Protein AF-A0A3D2MWV0-F1 (afdb_monomer)

pLDDT: mean 81.25, std 12.57, range [43.97, 93.12]

Sequence (60 aa):
MNTAVANPYWHNFLGASPDWYKKTIIAFLIINPILLYVAGPFVTGWVLIAEFIFTLALAL

Solvent-accessible surface area (backbone atoms only — not comparable to full-atom values): 3635 Å² total; per-residue (Å²): 134,88,76,69,80,72,58,65,66,62,54,68,53,75,44,94,56,5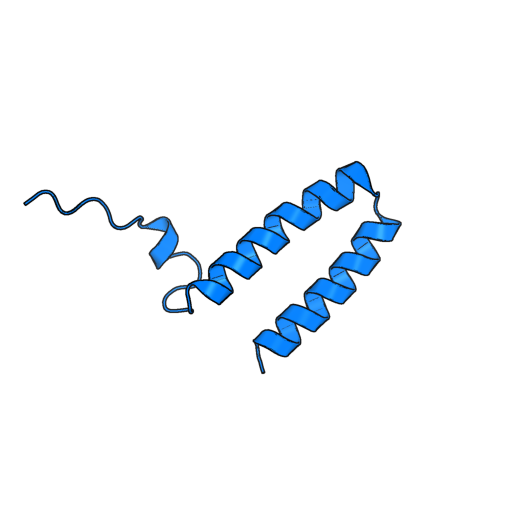8,70,70,58,57,51,50,54,54,51,51,63,54,48,49,61,51,32,42,73,74,60,31,70,70,52,34,51,55,48,51,52,54,51,51,55,50,52,53,67,71,72,108

Structure (mmCIF, N/CA/C/O backbone):
data_AF-A0A3D2MWV0-F1
#
_entry.id   AF-A0A3D2MWV0-F1
#
loop_
_atom_site.group_PDB
_atom_site.id
_atom_site.type_symbol
_atom_site.label_atom_id
_atom_site.label_alt_id
_atom_site.label_comp_id
_atom_site.label_asym_id
_atom_site.label_entity_id
_atom_site.label_seq_id
_atom_site.pdbx_PDB_ins_code
_atom_site.Cartn_x
_atom_site.Cartn_y
_atom_site.Cartn_z
_atom_site.occupancy
_atom_site.B_iso_or_equiv
_atom_site.auth_seq_id
_atom_site.auth_comp_id
_atom_site.auth_asym_id
_atom_site.auth_atom_id
_atom_site.pdbx_PDB_model_num
ATOM 1 N N . MET A 1 1 ? -6.632 14.818 -36.968 1.00 43.97 1 MET A N 1
ATOM 2 C CA . MET A 1 1 ? -5.999 13.660 -36.301 1.00 43.97 1 MET A CA 1
ATOM 3 C C . MET A 1 1 ? -6.291 13.778 -34.814 1.00 43.97 1 MET A C 1
ATOM 5 O O . MET A 1 1 ? -5.627 14.538 -34.131 1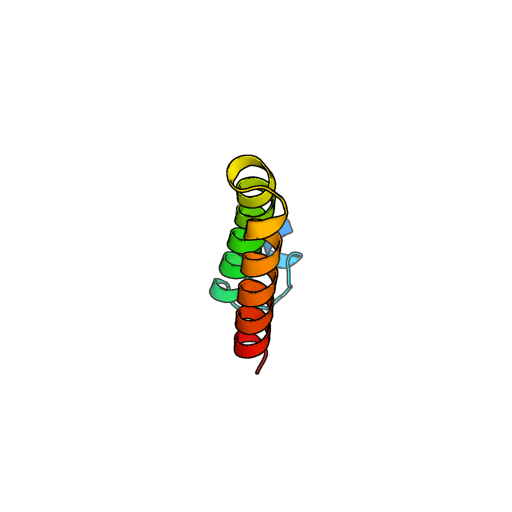.00 43.97 1 MET A O 1
ATOM 9 N N . ASN A 1 2 ? -7.366 13.140 -34.347 1.00 48.94 2 ASN A N 1
ATOM 10 C CA . ASN A 1 2 ? -7.814 13.204 -32.952 1.00 48.94 2 ASN A CA 1
ATOM 11 C C . ASN A 1 2 ? -7.162 12.045 -32.183 1.00 48.94 2 ASN A C 1
ATOM 13 O O . ASN A 1 2 ? -7.803 11.040 -31.886 1.00 48.94 2 ASN A O 1
ATOM 17 N N . THR A 1 3 ? -5.853 12.125 -31.941 1.00 53.75 3 THR A N 1
ATOM 18 C CA . THR A 1 3 ? -5.191 11.177 -31.038 1.00 53.75 3 THR A CA 1
ATOM 19 C C . THR A 1 3 ? -5.484 11.640 -29.627 1.00 53.75 3 THR A C 1
ATOM 21 O O . THR A 1 3 ? -4.860 12.574 -29.125 1.00 53.75 3 THR A O 1
ATOM 24 N N . ALA A 1 4 ? -6.531 11.033 -29.073 1.00 55.06 4 ALA A N 1
ATOM 25 C CA . ALA A 1 4 ? -7.011 11.191 -27.717 1.00 55.06 4 ALA A CA 1
ATOM 26 C C . ALA A 1 4 ? -5.868 11.501 -26.749 1.00 55.06 4 ALA A C 1
ATOM 28 O O . ALA A 1 4 ? -4.892 10.759 -26.684 1.00 55.06 4 ALA A O 1
ATOM 29 N N . VAL A 1 5 ? -6.038 12.612 -26.033 1.00 56.38 5 VAL A N 1
ATOM 30 C CA . VAL A 1 5 ? -5.438 12.966 -24.747 1.00 56.38 5 VAL A CA 1
ATOM 31 C C . VAL A 1 5 ? -4.876 11.717 -24.058 1.00 56.38 5 VAL A C 1
ATOM 33 O O . VAL A 1 5 ? -5.593 11.026 -23.336 1.00 56.38 5 VAL A O 1
ATOM 36 N N . ALA A 1 6 ? -3.607 11.385 -24.315 1.00 58.28 6 ALA A N 1
ATOM 37 C CA . ALA A 1 6 ? -2.906 10.384 -23.531 1.00 58.28 6 ALA A CA 1
ATOM 38 C C . ALA A 1 6 ? -2.877 10.971 -22.125 1.00 58.28 6 ALA A C 1
ATOM 40 O O . ALA A 1 6 ? -2.224 11.986 -21.899 1.00 58.28 6 ALA A O 1
ATOM 41 N N . ASN A 1 7 ? -3.732 10.425 -21.261 1.00 65.19 7 ASN A N 1
ATOM 42 C CA . ASN A 1 7 ? -4.144 10.985 -19.985 1.00 65.19 7 ASN A CA 1
ATOM 43 C C . ASN A 1 7 ? -2.958 11.688 -19.283 1.00 65.19 7 ASN A C 1
ATOM 45 O O . ASN A 1 7 ? -2.080 10.991 -18.770 1.00 65.19 7 ASN A O 1
ATOM 49 N N . PRO A 1 8 ? -2.875 13.038 -19.286 1.00 62.75 8 PRO A N 1
ATOM 50 C CA . PRO A 1 8 ? -1.685 13.759 -18.828 1.00 62.75 8 PRO A CA 1
ATOM 51 C C . PRO A 1 8 ? -1.372 13.444 -17.365 1.00 62.75 8 PRO A C 1
ATOM 53 O O . PRO A 1 8 ? -0.217 13.504 -16.950 1.00 62.75 8 PRO A O 1
ATOM 56 N N . TYR A 1 9 ? -2.375 13.020 -16.595 1.00 65.94 9 TYR A N 1
ATOM 57 C CA . TYR A 1 9 ? -2.198 12.565 -15.227 1.00 65.94 9 TYR A CA 1
ATOM 58 C C . TYR A 1 9 ? -1.332 11.300 -15.138 1.00 65.94 9 TYR A C 1
ATOM 60 O O . TYR A 1 9 ? -0.508 11.216 -14.242 1.00 65.94 9 TYR A O 1
ATOM 68 N N . TRP A 1 10 ? -1.406 10.365 -16.089 1.00 67.38 10 TRP A N 1
ATOM 69 C CA . TRP A 1 10 ? -0.596 9.136 -16.075 1.00 67.38 10 TRP A CA 1
ATOM 70 C C . TRP A 1 10 ? 0.882 9.349 -16.417 1.00 67.38 10 TRP A C 1
ATOM 72 O O . TRP A 1 10 ? 1.733 8.600 -15.933 1.00 67.38 10 TRP A O 1
ATOM 82 N N . HIS A 1 11 ? 1.195 10.349 -17.246 1.00 63.28 11 HIS A N 1
ATOM 83 C CA . HIS A 1 11 ? 2.580 10.685 -17.589 1.00 63.28 11 HIS A CA 1
ATOM 84 C C . HIS A 1 11 ? 3.249 11.533 -16.495 1.00 63.28 11 HIS A C 1
ATOM 86 O O . HIS A 1 11 ? 4.433 11.365 -16.229 1.00 63.28 11 HIS A O 1
ATOM 92 N N . ASN A 1 12 ? 2.481 12.388 -15.807 1.00 73.44 12 ASN A N 1
ATOM 93 C CA . ASN A 1 12 ? 2.964 13.140 -14.644 1.00 73.44 12 ASN A CA 1
ATOM 94 C C . ASN A 1 12 ? 3.035 12.278 -13.371 1.00 73.44 12 ASN A C 1
ATOM 96 O O . ASN A 1 12 ? 3.899 12.491 -12.523 1.00 73.44 12 ASN A O 1
ATOM 100 N N . PHE A 1 13 ? 2.156 11.284 -13.229 1.00 70.19 13 PHE A N 1
ATOM 101 C CA . PHE A 1 13 ? 2.158 10.377 -12.086 1.00 70.19 13 PHE A CA 1
ATOM 102 C C . PHE A 1 13 ? 3.299 9.364 -12.217 1.00 70.19 13 PHE A C 1
ATOM 104 O O . PHE A 1 13 ? 3.267 8.465 -13.059 1.00 70.19 13 PHE A O 1
ATOM 111 N N . LEU A 1 14 ? 4.329 9.548 -11.386 1.00 72.62 14 LEU A N 1
ATOM 112 C CA . LEU A 1 14 ? 5.549 8.734 -11.305 1.00 72.62 14 LEU A CA 1
ATOM 113 C C . LEU A 1 14 ? 6.401 8.692 -12.600 1.00 72.62 14 LEU A C 1
ATOM 115 O O . LEU A 1 14 ? 7.339 7.899 -12.690 1.00 72.62 14 LEU A O 1
ATOM 119 N N . GLY A 1 15 ? 6.126 9.539 -13.600 1.00 76.38 15 GLY A N 1
ATOM 120 C CA . GLY A 1 15 ? 6.967 9.696 -14.795 1.00 76.38 15 GLY A CA 1
ATOM 121 C C . GLY A 1 15 ? 7.069 8.435 -15.665 1.00 76.38 15 GLY A C 1
ATOM 122 O O . GLY A 1 15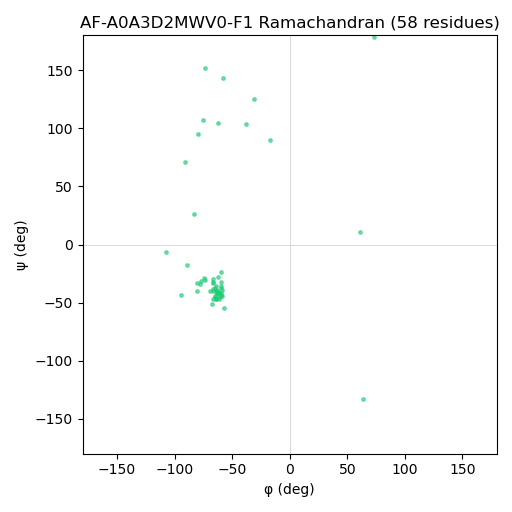 ? 6.067 7.782 -15.957 1.00 76.38 15 GLY A O 1
ATOM 123 N N . ALA A 1 16 ? 8.291 8.071 -16.065 1.00 73.19 16 ALA A N 1
ATOM 124 C CA . ALA A 1 16 ? 8.599 6.883 -16.873 1.00 73.19 16 ALA A CA 1
ATOM 125 C C . ALA A 1 16 ? 8.730 5.583 -16.047 1.00 73.19 16 ALA A C 1
ATOM 127 O O . ALA A 1 16 ? 9.449 4.664 -16.434 1.00 73.19 16 ALA A O 1
ATOM 128 N N . SER A 1 17 ? 8.080 5.503 -14.885 1.00 79.38 17 SER A N 1
ATOM 129 C CA . SER A 1 17 ? 8.061 4.272 -14.091 1.00 79.38 17 SER A CA 1
ATOM 130 C C . SER A 1 17 ? 7.152 3.204 -14.720 1.00 79.38 17 SER A C 1
ATOM 132 O O . SER A 1 17 ? 6.176 3.544 -15.398 1.00 79.38 17 SER A O 1
ATOM 134 N N . PRO A 1 18 ? 7.447 1.911 -14.499 1.00 83.31 18 PRO A N 1
ATOM 135 C CA . PRO A 1 18 ? 6.662 0.815 -15.056 1.00 83.31 18 PRO A CA 1
ATOM 136 C C . PRO A 1 18 ? 5.182 0.867 -14.647 1.00 83.31 18 PRO A C 1
ATOM 138 O O . PRO A 1 18 ? 4.855 1.156 -13.496 1.00 83.31 18 PRO A O 1
ATOM 141 N N . ASP A 1 19 ? 4.273 0.497 -15.553 1.00 83.00 19 ASP A N 1
ATOM 142 C CA . ASP A 1 19 ? 2.825 0.542 -15.286 1.00 83.00 19 ASP A CA 1
ATOM 143 C C . ASP A 1 19 ? 2.396 -0.338 -14.104 1.00 83.00 19 ASP A C 1
ATOM 145 O O . ASP A 1 19 ? 1.458 -0.003 -13.379 1.00 83.00 19 ASP A O 1
ATOM 149 N N . TRP A 1 20 ? 3.084 -1.462 -13.885 1.00 82.94 20 TRP A N 1
ATOM 150 C CA . TRP A 1 20 ? 2.815 -2.349 -12.754 1.00 82.94 20 TRP A CA 1
ATOM 151 C C . TRP A 1 20 ? 3.121 -1.660 -11.415 1.00 82.94 20 TRP A C 1
ATOM 153 O O . TRP A 1 20 ? 2.342 -1.789 -10.478 1.00 82.94 20 TRP A O 1
ATOM 163 N N . TYR A 1 21 ? 4.184 -0.851 -11.353 1.00 84.88 21 TYR A N 1
ATOM 164 C CA . TYR A 1 21 ? 4.583 -0.104 -10.159 1.00 84.88 21 TYR A CA 1
ATOM 165 C C . TYR A 1 21 ? 3.543 0.963 -9.812 1.00 84.88 21 TYR A C 1
ATOM 167 O O . TYR A 1 21 ? 3.063 1.049 -8.680 1.00 84.88 21 TYR A O 1
ATOM 175 N N . LYS A 1 22 ? 3.117 1.726 -10.824 1.00 85.31 22 LYS A N 1
ATOM 176 C CA . LYS A 1 22 ? 2.084 2.757 -10.676 1.00 85.31 22 LYS A CA 1
ATOM 177 C C . LYS A 1 22 ? 0.763 2.174 -10.169 1.00 85.31 22 LYS A C 1
ATOM 179 O O . LYS 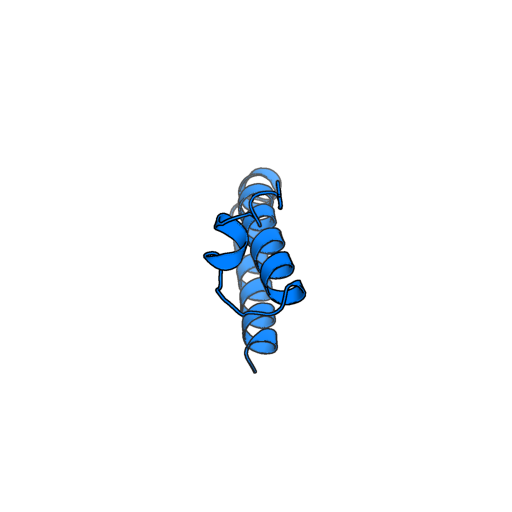A 1 22 ? 0.152 2.740 -9.266 1.00 85.31 22 LYS A O 1
ATOM 184 N N . LYS A 1 23 ? 0.336 1.029 -10.716 1.00 86.94 23 LYS A N 1
ATOM 185 C CA . LYS A 1 23 ? -0.876 0.322 -10.267 1.00 86.94 23 LYS A CA 1
ATOM 186 C C . LYS A 1 23 ? -0.772 -0.124 -8.811 1.00 86.94 23 LYS A C 1
ATOM 188 O O . LYS A 1 23 ? -1.742 0.040 -8.076 1.00 86.94 23 LYS A O 1
ATOM 193 N N . THR A 1 24 ? 0.382 -0.637 -8.392 1.00 89.25 24 THR A N 1
ATOM 194 C CA . THR A 1 24 ? 0.590 -1.070 -7.007 1.00 89.25 24 THR A CA 1
ATOM 195 C C . THR A 1 24 ? 0.516 0.096 -6.024 1.00 89.25 24 THR A C 1
ATOM 197 O O . THR A 1 24 ? -0.202 0.000 -5.033 1.00 89.25 24 THR A O 1
ATOM 200 N N . ILE A 1 25 ? 1.156 1.230 -6.334 1.00 88.00 25 ILE A N 1
ATOM 201 C CA . ILE A 1 25 ? 1.051 2.441 -5.503 1.00 88.00 25 ILE A CA 1
ATOM 202 C C . ILE A 1 25 ? -0.396 2.931 -5.409 1.00 88.00 25 ILE A C 1
ATOM 204 O O . ILE A 1 25 ? -0.862 3.263 -4.323 1.00 88.00 25 ILE A O 1
ATOM 208 N N . ILE A 1 26 ? -1.135 2.953 -6.522 1.00 89.12 26 ILE A N 1
ATOM 209 C CA . ILE A 1 26 ? -2.547 3.362 -6.513 1.00 89.12 26 ILE A CA 1
ATOM 210 C C . ILE A 1 26 ? -3.391 2.407 -5.655 1.00 89.12 26 ILE A C 1
ATOM 212 O O . ILE A 1 26 ? -4.237 2.865 -4.888 1.00 89.12 26 ILE A O 1
ATOM 216 N N . ALA A 1 27 ? -3.160 1.095 -5.750 1.00 90.81 27 ALA A N 1
ATOM 217 C CA . ALA A 1 27 ? -3.869 0.106 -4.941 1.00 90.81 27 ALA A CA 1
ATOM 218 C C . ALA A 1 27 ? -3.627 0.322 -3.441 1.00 90.81 27 ALA A C 1
ATOM 220 O O . ALA A 1 27 ? -4.579 0.349 -2.663 1.00 90.81 27 ALA A O 1
ATOM 221 N N . PHE A 1 28 ? -2.377 0.548 -3.045 1.00 90.81 28 PHE A N 1
ATOM 222 C CA . PHE A 1 28 ? -2.008 0.854 -1.665 1.00 90.81 28 PHE A CA 1
ATOM 223 C C . PHE A 1 28 ? -2.612 2.163 -1.150 1.00 90.81 28 PHE A C 1
ATOM 225 O O . PHE A 1 28 ? -3.151 2.212 -0.042 1.00 90.81 28 PHE A O 1
ATOM 232 N N . LEU A 1 29 ? -2.636 3.200 -1.991 1.00 89.44 29 LEU A N 1
ATOM 233 C CA . LEU A 1 29 ? -3.270 4.475 -1.663 1.00 89.44 29 LEU A CA 1
ATOM 234 C C . LEU A 1 29 ? -4.768 4.318 -1.358 1.00 89.44 29 LEU A C 1
ATOM 236 O O . LEU A 1 29 ? -5.292 5.018 -0.499 1.00 89.44 29 LEU A O 1
ATOM 240 N N . ILE A 1 30 ? -5.455 3.408 -2.056 1.00 91.56 30 ILE A N 1
ATOM 241 C CA . ILE A 1 30 ? -6.884 3.124 -1.857 1.00 91.56 30 ILE A CA 1
ATOM 242 C C . ILE A 1 30 ? -7.109 2.198 -0.652 1.00 91.56 30 ILE A C 1
ATOM 244 O O . ILE A 1 30 ? -8.049 2.400 0.115 1.00 91.56 30 ILE A O 1
ATOM 248 N N . ILE A 1 31 ? -6.251 1.195 -0.464 1.00 90.62 31 ILE A N 1
ATOM 249 C CA . ILE A 1 31 ? -6.352 0.217 0.627 1.00 90.62 31 ILE A CA 1
ATOM 250 C C . ILE A 1 31 ? -6.207 0.884 2.003 1.00 90.62 31 ILE A C 1
ATOM 252 O O . ILE A 1 31 ? -6.960 0.548 2.917 1.00 90.62 31 ILE A O 1
ATOM 256 N N . ASN A 1 32 ? -5.314 1.863 2.145 1.00 88.62 32 ASN A N 1
ATOM 257 C CA . ASN A 1 32 ? -5.070 2.560 3.412 1.00 88.62 32 ASN A CA 1
ATOM 258 C C . ASN A 1 32 ? -6.312 3.225 4.046 1.00 88.62 32 ASN A C 1
ATOM 260 O O . ASN A 1 32 ? -6.631 2.914 5.196 1.00 88.62 32 ASN A O 1
ATOM 264 N N . PRO A 1 33 ? -7.060 4.105 3.353 1.00 88.50 33 PRO A N 1
ATOM 265 C CA . PRO A 1 33 ? -8.265 4.717 3.911 1.00 88.50 33 PRO A CA 1
ATOM 266 C C . PRO A 1 33 ? -9.392 3.704 4.144 1.00 88.50 33 PRO A C 1
ATOM 268 O O . PRO A 1 33 ? -10.138 3.846 5.113 1.00 88.50 33 PRO A O 1
ATOM 271 N N . ILE A 1 34 ? -9.499 2.662 3.311 1.00 92.12 34 ILE A N 1
ATOM 272 C CA . ILE A 1 34 ? -10.474 1.581 3.521 1.00 92.12 34 ILE A CA 1
ATOM 273 C C . ILE A 1 34 ? -10.160 0.837 4.824 1.00 92.12 34 ILE A C 1
ATOM 275 O O . ILE A 1 34 ? -11.051 0.633 5.648 1.00 92.12 34 ILE A O 1
ATOM 279 N N . LEU A 1 35 ? -8.897 0.473 5.047 1.00 89.75 35 LEU A N 1
ATOM 280 C CA . LEU A 1 35 ? -8.466 -0.193 6.276 1.00 89.75 35 LEU A CA 1
ATOM 281 C C . LEU A 1 35 ? -8.646 0.684 7.506 1.00 89.75 35 LEU A C 1
ATOM 283 O O . LEU A 1 35 ? -9.118 0.190 8.530 1.00 89.75 35 LEU A O 1
ATOM 287 N N . LEU A 1 36 ? -8.350 1.979 7.389 1.00 89.25 36 LEU A N 1
ATOM 288 C CA . LEU A 1 36 ? -8.542 2.917 8.487 1.00 89.25 36 LEU A CA 1
ATOM 289 C C . LEU A 1 36 ? -10.009 2.965 8.927 1.00 89.25 36 LEU A C 1
ATOM 291 O O . LEU A 1 36 ? -10.286 2.970 10.126 1.00 89.25 36 LEU A O 1
ATOM 295 N N . TYR A 1 37 ? -10.939 2.958 7.968 1.00 89.62 37 TYR A N 1
ATOM 296 C CA . TYR A 1 37 ? -12.371 3.046 8.248 1.00 89.62 37 TYR A CA 1
ATOM 297 C C . TYR A 1 37 ? -12.981 1.718 8.721 1.00 89.62 37 TYR A C 1
ATOM 299 O O . TYR A 1 37 ? -13.893 1.722 9.545 1.00 89.62 37 TYR A O 1
ATOM 307 N N . VAL A 1 38 ? -12.494 0.580 8.212 1.00 91.19 38 VAL A N 1
ATOM 308 C CA . VAL A 1 38 ? -13.088 -0.746 8.471 1.00 91.19 38 VAL A CA 1
ATOM 309 C C . VAL A 1 38 ? -12.416 -1.476 9.635 1.00 91.19 38 VAL A C 1
ATOM 311 O O . VAL A 1 38 ? -13.097 -2.077 10.461 1.00 91.19 38 VAL A O 1
ATOM 314 N N . ALA A 1 39 ? -11.086 -1.450 9.701 1.00 87.44 39 ALA A N 1
ATOM 315 C CA . ALA A 1 39 ? -10.294 -2.248 10.639 1.00 87.44 39 ALA A CA 1
AT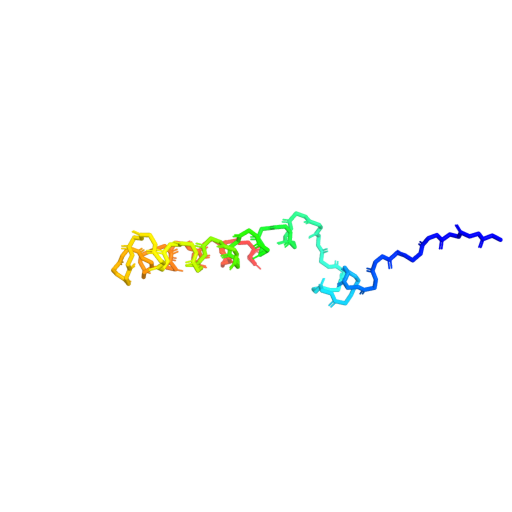OM 316 C C . ALA A 1 39 ? -9.679 -1.413 11.781 1.00 87.44 39 ALA A C 1
ATOM 318 O O . ALA A 1 39 ? -9.109 -1.964 12.727 1.00 87.44 39 ALA A O 1
ATOM 319 N N . GLY A 1 40 ? -9.812 -0.086 11.713 1.00 89.50 40 GLY A N 1
ATOM 320 C CA . GLY A 1 40 ? -9.330 0.840 12.729 1.00 89.50 40 GLY A CA 1
ATOM 321 C C . GLY A 1 40 ? -7.803 1.015 12.739 1.00 89.50 40 GLY A C 1
ATOM 322 O O . GLY A 1 40 ? -7.070 0.396 11.958 1.00 89.50 40 GLY A O 1
ATOM 323 N N . PRO A 1 41 ? -7.286 1.873 13.635 1.00 85.81 41 PRO A N 1
ATOM 324 C CA . PRO A 1 41 ? -5.886 2.300 13.618 1.00 85.81 41 PRO A CA 1
ATOM 325 C C . PRO A 1 41 ? -4.891 1.174 13.937 1.00 85.81 41 PRO A C 1
ATOM 327 O O . PRO A 1 41 ? -3.776 1.190 13.423 1.00 85.81 41 PRO A O 1
ATOM 330 N N . PHE A 1 42 ? -5.283 0.175 14.736 1.00 88.06 42 PHE A N 1
ATOM 331 C CA . PHE A 1 42 ? -4.393 -0.927 15.114 1.00 88.06 42 PHE A CA 1
ATOM 332 C C . PHE A 1 42 ? -4.034 -1.820 13.919 1.00 88.06 42 PHE A C 1
ATOM 334 O O . PHE A 1 42 ? -2.857 -2.042 13.645 1.00 88.06 42 PHE A O 1
ATOM 341 N N . VAL A 1 43 ? -5.035 -2.293 13.169 1.00 89.81 43 VAL A N 1
ATOM 342 C CA . VAL A 1 43 ? -4.810 -3.149 11.992 1.00 89.81 43 VAL A CA 1
ATOM 343 C C . VAL A 1 43 ? -4.164 -2.353 10.860 1.00 89.81 43 VAL A C 1
ATOM 345 O O . VAL A 1 43 ? -3.238 -2.841 10.217 1.00 89.81 43 VAL A O 1
ATOM 348 N N . THR A 1 44 ? -4.593 -1.104 10.665 1.00 91.12 44 THR A N 1
ATOM 349 C CA . THR A 1 44 ? -4.012 -0.209 9.652 1.00 91.12 44 THR A CA 1
ATOM 350 C C . THR A 1 44 ? -2.515 0.003 9.879 1.00 91.12 44 THR A C 1
ATOM 352 O O . THR A 1 44 ? -1.748 -0.037 8.924 1.00 91.12 44 THR A O 1
ATOM 355 N N . GLY A 1 45 ? -2.068 0.136 11.135 1.00 88.81 45 GLY A N 1
ATOM 356 C CA . GLY A 1 45 ? -0.643 0.241 11.464 1.00 88.81 45 GLY A CA 1
ATOM 357 C C . GLY A 1 45 ? 0.179 -0.978 11.026 1.00 88.81 45 GLY A C 1
ATOM 358 O O . GLY A 1 45 ? 1.244 -0.820 10.436 1.00 88.81 45 GLY A O 1
ATOM 359 N N . TRP A 1 46 ? -0.325 -2.196 11.246 1.00 92.19 46 TRP A N 1
ATOM 360 C CA . TRP A 1 46 ? 0.341 -3.421 10.780 1.00 92.19 46 TRP A CA 1
ATOM 361 C C . TRP A 1 46 ? 0.372 -3.533 9.257 1.00 92.19 46 TRP A C 1
ATOM 363 O O . TRP A 1 46 ? 1.382 -3.958 8.694 1.00 92.19 46 TRP A O 1
ATOM 373 N N . VAL A 1 47 ? -0.707 -3.127 8.583 1.00 90.81 47 VAL A N 1
ATOM 374 C CA . VAL A 1 47 ? -0.740 -3.126 7.117 1.00 90.81 47 VAL A CA 1
ATOM 375 C C . VAL A 1 47 ? 0.234 -2.101 6.542 1.00 90.81 47 VAL A C 1
ATOM 377 O O . VAL A 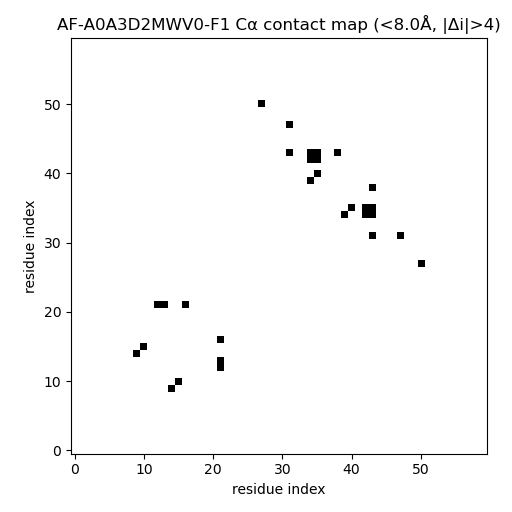1 47 ? 0.952 -2.441 5.609 1.00 90.81 47 VAL A O 1
ATOM 380 N N . LEU A 1 48 ? 0.358 -0.915 7.142 1.00 90.31 48 LEU A N 1
ATOM 381 C CA . LEU A 1 48 ? 1.357 0.081 6.742 1.00 90.31 48 LEU A CA 1
ATOM 382 C C . LEU A 1 48 ? 2.793 -0.453 6.858 1.00 90.31 48 LEU A C 1
ATOM 384 O O . LEU A 1 48 ? 3.622 -0.182 5.992 1.00 90.31 48 LEU A O 1
ATOM 388 N N . ILE A 1 49 ? 3.094 -1.251 7.889 1.00 92.38 49 ILE A N 1
ATOM 389 C CA . ILE A 1 49 ? 4.405 -1.911 8.021 1.00 92.38 49 ILE A CA 1
ATOM 390 C C . ILE A 1 49 ? 4.620 -2.920 6.883 1.00 92.38 49 ILE A C 1
ATOM 392 O O . ILE A 1 49 ? 5.689 -2.938 6.270 1.00 92.38 49 ILE A O 1
ATOM 396 N N . ALA A 1 50 ? 3.615 -3.744 6.573 1.00 91.75 50 ALA A N 1
ATOM 397 C CA . ALA A 1 50 ? 3.694 -4.703 5.470 1.00 91.75 50 ALA A CA 1
ATOM 398 C C . ALA A 1 50 ? 3.854 -4.004 4.105 1.00 91.75 50 ALA A C 1
ATOM 400 O O . ALA A 1 50 ? 4.677 -4.415 3.285 1.00 91.75 50 ALA A O 1
ATOM 401 N N . GLU A 1 51 ? 3.117 -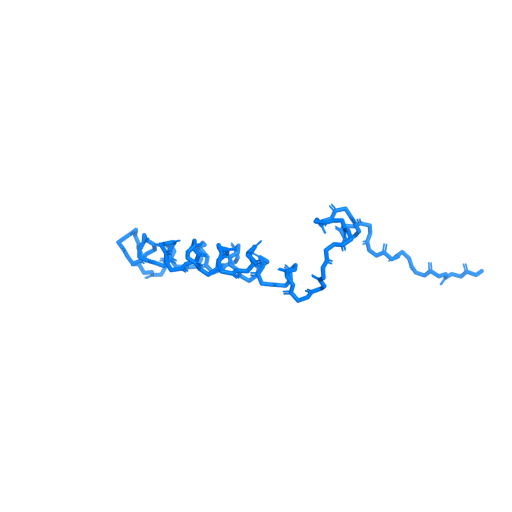2.917 3.884 1.00 89.81 51 GLU A N 1
ATOM 402 C CA . GLU A 1 51 ? 3.185 -2.071 2.691 1.00 89.81 51 GLU A CA 1
ATOM 403 C C . GLU A 1 51 ? 4.564 -1.414 2.530 1.00 89.81 51 GLU A C 1
ATOM 405 O O . GLU A 1 51 ? 5.134 -1.387 1.435 1.00 89.81 51 GLU A O 1
ATOM 410 N N . PHE A 1 52 ? 5.156 -0.952 3.630 1.00 88.62 52 PHE A N 1
ATOM 411 C CA . PHE A 1 52 ? 6.500 -0.385 3.635 1.00 88.62 52 PHE A CA 1
ATOM 412 C C . PHE A 1 52 ? 7.565 -1.419 3.240 1.00 88.62 52 PHE A C 1
ATOM 414 O O . PHE A 1 52 ? 8.392 -1.156 2.369 1.00 88.62 52 PHE A O 1
ATOM 421 N N . ILE A 1 53 ? 7.520 -2.628 3.807 1.00 93.12 53 ILE A N 1
ATOM 422 C CA . ILE A 1 53 ? 8.453 -3.708 3.439 1.00 93.12 53 ILE A CA 1
ATOM 423 C C . ILE A 1 53 ? 8.294 -4.079 1.962 1.00 93.12 53 ILE A C 1
ATOM 425 O O . ILE A 1 53 ? 9.287 -4.256 1.255 1.00 93.12 53 ILE A O 1
ATOM 429 N N . PHE A 1 54 ? 7.053 -4.167 1.480 1.00 89.44 54 PHE A N 1
ATOM 430 C CA . PHE A 1 54 ? 6.786 -4.458 0.078 1.00 89.44 54 PHE A CA 1
ATOM 431 C C . PHE A 1 54 ? 7.360 -3.377 -0.847 1.00 89.44 54 PHE A C 1
ATOM 433 O O . PHE A 1 54 ? 8.017 -3.707 -1.830 1.00 89.44 54 PHE A O 1
ATOM 440 N N . THR A 1 55 ? 7.147 -2.092 -0.543 1.00 86.06 55 THR A N 1
ATOM 441 C CA . THR A 1 55 ? 7.672 -0.990 -1.371 1.00 86.06 55 THR A CA 1
ATOM 442 C C . THR A 1 55 ? 9.199 -0.911 -1.341 1.00 86.06 55 THR A C 1
ATOM 444 O O . THR A 1 55 ?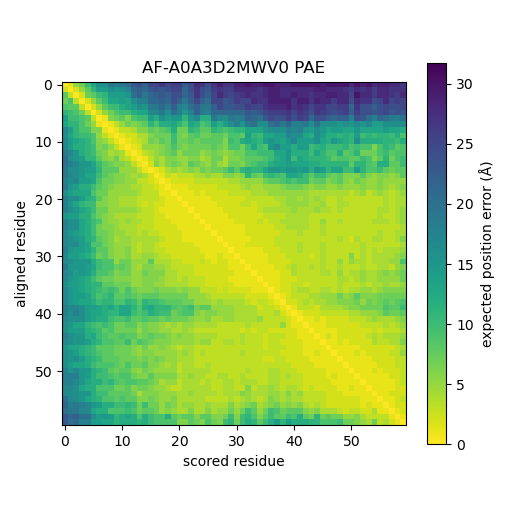 9.794 -0.606 -2.373 1.00 86.06 55 THR A O 1
ATOM 447 N N . LEU A 1 56 ? 9.844 -1.263 -0.223 1.00 88.50 56 LEU A N 1
ATOM 448 C CA . LEU A 1 56 ? 11.300 -1.425 -0.152 1.00 88.50 56 LEU A CA 1
ATOM 449 C C . LEU A 1 56 ? 11.803 -2.570 -1.037 1.00 88.50 56 LEU A C 1
ATOM 451 O O . LEU A 1 56 ? 12.756 -2.379 -1.786 1.00 88.50 56 LEU A O 1
ATOM 455 N N . ALA A 1 57 ? 11.155 -3.737 -0.986 1.00 89.12 57 ALA A N 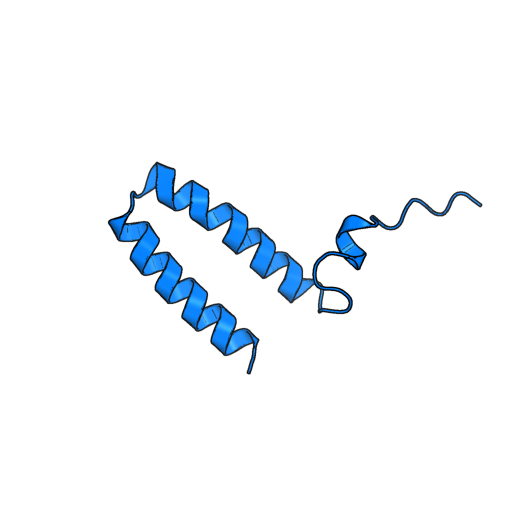1
ATOM 456 C CA . ALA A 1 57 ? 11.503 -4.877 -1.837 1.00 89.12 57 ALA A CA 1
ATOM 457 C C . ALA A 1 57 ? 11.317 -4.568 -3.332 1.00 89.12 57 ALA A C 1
ATOM 459 O O . ALA A 1 57 ? 12.002 -5.135 -4.172 1.00 89.12 57 ALA A O 1
ATOM 460 N N . LEU A 1 58 ? 10.394 -3.661 -3.651 1.00 84.19 58 LEU A N 1
ATOM 461 C CA . LEU A 1 58 ? 10.132 -3.168 -4.999 1.00 84.19 58 LEU A CA 1
ATOM 462 C C . LEU A 1 58 ? 11.188 -2.196 -5.526 1.00 84.19 58 LEU A C 1
ATOM 464 O O . LEU A 1 58 ? 11.321 -2.026 -6.736 1.00 84.19 58 LEU A O 1
ATOM 468 N N . ALA A 1 59 ? 11.829 -1.477 -4.606 1.00 76.00 59 ALA A N 1
ATOM 469 C CA . ALA A 1 59 ? 12.795 -0.431 -4.900 1.00 76.00 59 ALA A CA 1
ATOM 470 C C . ALA A 1 59 ? 14.235 -0.958 -5.026 1.00 76.00 59 ALA A C 1
ATOM 472 O O . ALA A 1 59 ? 15.076 -0.234 -5.558 1.00 76.00 59 ALA A O 1
ATOM 473 N N . LEU A 1 60 ? 14.512 -2.169 -4.523 1.00 70.81 60 LEU A N 1
ATOM 474 C CA . LEU A 1 60 ? 15.788 -2.882 -4.657 1.00 70.81 60 LEU A CA 1
ATOM 475 C C . LEU A 1 60 ? 15.899 -3.568 -6.026 1.00 70.81 60 LEU A C 1
ATOM 477 O O . LEU A 1 60 ? 16.978 -3.436 -6.645 1.00 70.81 60 LEU A O 1
#

Mean predicted aligned error: 7.77 Å

Foldseek 3Di:
DCPDPPPVCVCVQVHPDDPVLSVLVVVVVVVLVVCCVPVNDVVSVVVVVVSVVVVVVVVD

Secondary structure (DSSP, 8-state):
-------HHHHHSSTT--HHHHHHHHHHHHHHHHHHHHTHHHHHHHHHHHHHHHHHHHH-

Radius of gyration: 15.28 Å; Cα contacts (8 Å, |Δi|>4): 15; chains: 1; bounding box: 29×19×51 Å

Nearest PDB structures (foldseek):
  5leg-assembly1_1A  TM=5.284E-01  e=3.145E+00  Salmonella enterica subsp. enterica serovar Typhi